Protein AF-A0A1W1D0S4-F1 (afdb_monomer)

Structure (mmCIF, N/CA/C/O backbone):
data_AF-A0A1W1D0S4-F1
#
_entry.id   AF-A0A1W1D0S4-F1
#
loop_
_atom_site.group_PDB
_atom_site.id
_atom_site.type_symbol
_atom_site.label_atom_id
_atom_site.label_alt_id
_atom_site.label_comp_id
_atom_site.label_asym_id
_atom_site.label_entity_id
_atom_site.label_seq_id
_atom_site.pdbx_PDB_ins_code
_atom_site.Cartn_x
_atom_site.Cartn_y
_atom_site.Cartn_z
_atom_site.occupancy
_atom_site.B_iso_or_equiv
_atom_site.auth_seq_id
_atom_site.auth_comp_id
_atom_site.auth_asym_id
_atom_site.auth_atom_id
_atom_site.pdbx_PDB_model_num
ATOM 1 N N . MET A 1 1 ? -26.202 -0.616 25.194 1.00 53.69 1 MET A N 1
ATOM 2 C CA . MET A 1 1 ? -24.922 0.124 25.071 1.00 53.69 1 MET A CA 1
ATOM 3 C C . MET A 1 1 ? -23.723 -0.801 24.803 1.00 53.69 1 MET A C 1
ATOM 5 O O . MET A 1 1 ? -22.980 -0.520 23.872 1.00 53.69 1 MET A O 1
ATOM 9 N N . LEU A 1 2 ? -23.573 -1.943 25.500 1.00 59.50 2 LEU A N 1
ATOM 10 C CA . LEU A 1 2 ? -22.459 -2.898 25.289 1.00 59.50 2 LEU A CA 1
ATOM 11 C C . LEU A 1 2 ? -22.338 -3.468 23.855 1.00 59.50 2 LEU A C 1
ATOM 13 O O . LEU A 1 2 ? -21.236 -3.582 23.324 1.00 59.50 2 LEU A O 1
ATOM 17 N N . SER A 1 3 ? -23.456 -3.798 23.197 1.00 59.53 3 SER A N 1
ATOM 18 C CA . SER A 1 3 ? -23.433 -4.390 21.845 1.00 59.53 3 SER A CA 1
ATOM 19 C C . SER A 1 3 ? -22.913 -3.440 20.759 1.00 59.53 3 SER A C 1
ATOM 21 O O . SER A 1 3 ? -22.390 -3.896 19.744 1.00 59.53 3 SER A O 1
ATOM 23 N N . TYR A 1 4 ? -23.029 -2.125 20.972 1.00 58.12 4 TYR A N 1
ATOM 24 C CA . TYR A 1 4 ? -22.585 -1.117 20.007 1.00 58.12 4 TYR A CA 1
ATOM 25 C C . TYR A 1 4 ? -21.052 -1.026 19.951 1.00 58.12 4 TYR A C 1
ATOM 27 O O . TYR A 1 4 ? -20.481 -0.974 18.864 1.00 58.12 4 TYR A O 1
ATOM 35 N N . LEU A 1 5 ? -20.385 -1.104 21.109 1.00 58.62 5 LEU A N 1
ATOM 36 C CA . LEU A 1 5 ? -18.920 -1.140 21.206 1.00 58.62 5 LEU A CA 1
ATOM 37 C C . LEU A 1 5 ? -18.359 -2.443 20.615 1.00 58.62 5 LEU A C 1
ATOM 39 O O . LEU A 1 5 ? -17.518 -2.398 19.723 1.00 58.62 5 LEU A O 1
ATOM 43 N N . LYS A 1 6 ? -18.946 -3.594 20.975 1.00 61.19 6 LYS A N 1
ATOM 44 C CA . LYS A 1 6 ? -18.519 -4.916 20.480 1.00 61.19 6 LYS A CA 1
ATOM 45 C C . LYS A 1 6 ? -18.591 -5.054 18.950 1.00 61.19 6 LYS A C 1
ATOM 47 O O . LYS A 1 6 ? -17.743 -5.707 18.345 1.00 61.19 6 LYS A O 1
ATOM 52 N N . ASN A 1 7 ? -19.595 -4.458 18.302 1.00 64.50 7 ASN A N 1
ATOM 53 C CA . ASN A 1 7 ? -19.690 -4.457 16.836 1.00 64.50 7 ASN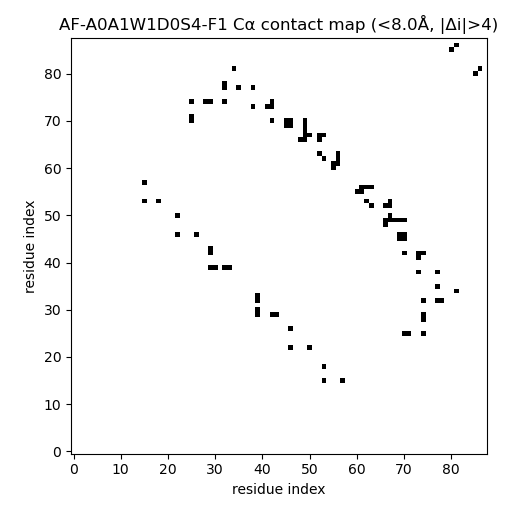 A CA 1
ATOM 54 C C . ASN A 1 7 ? -18.687 -3.505 16.172 1.00 64.50 7 ASN A C 1
ATOM 56 O O . ASN A 1 7 ? -18.257 -3.764 15.046 1.00 64.50 7 ASN A O 1
ATOM 60 N N . LYS A 1 8 ? -18.300 -2.423 16.855 1.00 66.94 8 LYS A N 1
ATOM 61 C CA . LYS A 1 8 ? -17.292 -1.478 16.368 1.00 66.94 8 LYS A CA 1
ATOM 62 C C . LYS A 1 8 ? -15.907 -2.132 16.327 1.00 66.94 8 LYS A C 1
ATOM 64 O O . LYS A 1 8 ? -15.222 -2.025 15.313 1.00 66.94 8 LYS A O 1
ATOM 69 N N . ASP A 1 9 ? -15.570 -2.910 17.355 1.00 74.31 9 ASP A N 1
ATOM 70 C CA . ASP A 1 9 ? -14.303 -3.649 17.434 1.00 74.31 9 ASP A CA 1
ATOM 71 C C . ASP A 1 9 ? -14.195 -4.744 16.365 1.00 74.31 9 ASP A C 1
ATOM 73 O O . ASP A 1 9 ? -13.159 -4.884 15.717 1.00 74.31 9 ASP A O 1
ATOM 77 N N . LYS A 1 10 ? -15.286 -5.477 16.098 1.00 76.19 10 LYS A N 1
ATOM 78 C CA . LYS A 1 10 ? -15.324 -6.482 15.019 1.00 76.19 10 LYS A CA 1
ATOM 79 C C . LYS A 1 10 ? -15.091 -5.868 13.640 1.00 76.19 10 LYS A C 1
ATOM 81 O O . LYS A 1 10 ? -14.351 -6.430 12.837 1.00 76.19 10 LYS A O 1
ATOM 86 N N . LYS A 1 11 ? -15.711 -4.716 13.360 1.00 78.69 11 LYS A N 1
ATOM 87 C CA . LYS A 1 11 ? -15.506 -3.996 12.094 1.00 78.69 11 LYS A CA 1
ATOM 88 C C . LYS A 1 11 ? -14.066 -3.505 11.962 1.00 78.69 11 LYS A C 1
ATOM 90 O O . LYS A 1 11 ? -13.478 -3.679 10.900 1.00 78.69 11 LYS A O 1
ATOM 95 N N . LYS A 1 12 ? -13.493 -2.951 13.035 1.00 80.25 12 LYS A N 1
ATOM 96 C CA . LYS A 1 12 ? -12.090 -2.517 13.069 1.00 80.25 12 LYS A CA 1
ATOM 97 C C . LYS A 1 12 ? -11.146 -3.682 12.779 1.00 80.25 12 LYS A C 1
ATOM 99 O O . LYS A 1 12 ? -10.317 -3.567 11.888 1.00 80.25 12 LYS A O 1
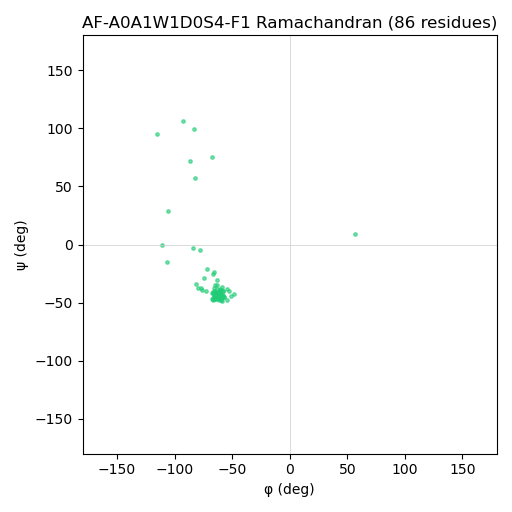ATOM 104 N N . LEU A 1 13 ? -11.344 -4.823 13.444 1.00 83.75 13 LEU A N 1
ATOM 105 C CA . LEU A 1 13 ? -10.580 -6.047 13.192 1.00 83.75 13 LEU A CA 1
ATOM 106 C C . LEU A 1 13 ? -10.626 -6.459 11.722 1.00 83.75 13 LEU A C 1
ATOM 108 O O . LEU A 1 13 ? -9.580 -6.711 11.136 1.00 83.75 13 LEU A O 1
ATOM 112 N N . PHE A 1 14 ? -11.814 -6.482 11.116 1.00 87.06 14 PHE A N 1
ATOM 113 C CA . PHE A 1 14 ? -11.972 -6.897 9.723 1.00 87.06 14 PHE A CA 1
ATOM 114 C C . PHE A 1 14 ? -11.255 -5.953 8.749 1.00 87.06 14 PHE A C 1
ATOM 116 O O . PHE A 1 14 ? -10.552 -6.410 7.850 1.00 87.06 14 PHE A O 1
ATOM 123 N N . ILE A 1 15 ? -11.382 -4.637 8.959 1.00 86.25 15 ILE A N 1
ATOM 124 C CA . ILE A 1 15 ? -10.687 -3.622 8.155 1.00 86.25 15 ILE A CA 1
ATOM 125 C C . ILE A 1 15 ? -9.178 -3.775 8.323 1.00 86.25 15 ILE A C 1
ATOM 127 O O . ILE A 1 15 ? -8.451 -3.801 7.332 1.00 86.25 15 ILE A O 1
ATOM 131 N N . SER A 1 16 ? -8.700 -3.930 9.558 1.00 85.00 16 SER A N 1
ATOM 132 C CA . SER A 1 16 ? -7.280 -4.111 9.832 1.00 85.00 16 SER A CA 1
ATOM 133 C C . SER A 1 16 ? -6.721 -5.345 9.127 1.00 85.00 16 SER A C 1
ATOM 135 O O . SER A 1 16 ? -5.675 -5.262 8.492 1.00 85.00 16 SER A O 1
ATOM 137 N N . LEU A 1 17 ? -7.446 -6.465 9.175 1.00 89.31 17 LEU A N 1
ATOM 138 C CA . LEU A 1 17 ? -7.043 -7.722 8.547 1.00 89.31 17 LEU A CA 1
ATOM 139 C C . LEU A 1 17 ? -6.990 -7.596 7.020 1.00 89.31 17 LEU A C 1
ATOM 141 O O . LEU A 1 17 ? -5.981 -7.949 6.416 1.00 89.31 17 LEU A O 1
ATOM 145 N N . ALA A 1 18 ? -8.022 -7.012 6.405 1.00 88.81 18 ALA A N 1
ATOM 146 C CA . ALA A 1 18 ? -8.049 -6.763 4.964 1.00 88.81 18 ALA A CA 1
ATOM 147 C C . ALA A 1 18 ? -6.903 -5.842 4.515 1.00 88.81 18 ALA A C 1
ATOM 149 O O . ALA A 1 18 ? -6.257 -6.098 3.501 1.00 88.81 18 ALA A O 1
ATOM 150 N N . THR A 1 19 ? -6.610 -4.801 5.296 1.00 87.62 19 THR A N 1
ATOM 151 C CA . THR A 1 19 ? -5.519 -3.864 4.996 1.00 87.62 19 THR A CA 1
ATOM 152 C C . THR A 1 19 ? -4.155 -4.546 5.082 1.00 87.62 19 THR A C 1
ATOM 154 O O . THR A 1 19 ? -3.290 -4.313 4.244 1.00 87.62 19 THR A O 1
ATOM 157 N N . LEU A 1 20 ? -3.964 -5.416 6.075 1.00 88.69 20 LEU A N 1
ATOM 158 C CA . LEU A 1 20 ? -2.721 -6.158 6.267 1.00 88.69 20 LEU A CA 1
ATOM 159 C C . LEU A 1 20 ? -2.489 -7.134 5.105 1.00 88.69 20 LEU A C 1
ATOM 161 O O . LEU A 1 20 ? -1.407 -7.146 4.524 1.00 88.69 20 LEU A O 1
ATOM 165 N N . VAL A 1 21 ? -3.526 -7.875 4.702 1.00 90.88 21 VAL A N 1
ATOM 166 C CA . VAL A 1 21 ? -3.487 -8.738 3.508 1.00 90.88 21 VAL A CA 1
ATOM 167 C C . VAL A 1 21 ? -3.125 -7.924 2.264 1.00 90.88 21 VAL A C 1
ATOM 169 O O . VAL A 1 21 ? -2.245 -8.322 1.503 1.00 90.88 21 VAL A O 1
ATOM 172 N N . LEU A 1 22 ? -3.744 -6.756 2.082 1.00 89.69 22 LEU A N 1
ATOM 173 C CA . LEU A 1 22 ? -3.465 -5.870 0.954 1.00 89.69 22 LEU A CA 1
ATOM 174 C C . LEU A 1 22 ? -2.009 -5.376 0.952 1.00 89.69 22 LEU A C 1
ATOM 176 O O . LEU A 1 22 ? -1.360 -5.409 -0.090 1.00 89.69 22 LEU A O 1
ATOM 180 N N . LEU A 1 23 ? -1.462 -4.984 2.107 1.00 88.38 23 LEU A N 1
ATOM 181 C CA . LEU A 1 23 ? -0.053 -4.596 2.232 1.00 88.38 23 LEU A CA 1
ATOM 182 C C . LEU A 1 23 ? 0.893 -5.740 1.867 1.00 88.38 23 LEU A C 1
ATOM 184 O O . LEU A 1 23 ? 1.875 -5.513 1.168 1.00 88.38 23 LEU A O 1
ATOM 188 N N . VAL A 1 24 ? 0.595 -6.970 2.291 1.00 88.56 24 VAL A N 1
ATOM 189 C CA . VAL A 1 24 ? 1.404 -8.144 1.932 1.00 88.56 24 VAL A CA 1
ATOM 190 C C . VAL A 1 24 ? 1.380 -8.382 0.422 1.00 88.56 24 VAL A C 1
ATOM 192 O O . VAL A 1 24 ? 2.432 -8.599 -0.175 1.00 88.56 24 VAL A O 1
ATOM 195 N N . VAL A 1 25 ? 0.214 -8.284 -0.218 1.00 89.94 25 VAL A N 1
ATOM 196 C CA . VAL A 1 25 ? 0.096 -8.426 -1.679 1.00 89.94 25 VAL A CA 1
ATOM 197 C C . VAL A 1 25 ? 0.910 -7.349 -2.398 1.00 89.94 25 VAL A C 1
ATOM 199 O O . VAL A 1 25 ? 1.703 -7.674 -3.281 1.00 89.94 25 VAL A O 1
ATOM 202 N N . LEU A 1 26 ? 0.781 -6.085 -1.981 1.00 86.00 26 LEU A N 1
ATOM 203 C CA . LEU A 1 26 ? 1.555 -4.977 -2.546 1.00 86.00 26 LEU A CA 1
ATOM 204 C C . LEU A 1 26 ? 3.061 -5.185 -2.349 1.00 86.00 26 LEU A C 1
ATOM 206 O O . LEU A 1 26 ? 3.830 -4.954 -3.276 1.00 86.00 26 LEU A O 1
ATOM 210 N N . PHE A 1 27 ? 3.486 -5.694 -1.190 1.00 86.12 27 PHE A N 1
ATOM 211 C CA . PHE A 1 27 ? 4.889 -6.019 -0.934 1.00 86.12 27 PHE A CA 1
ATOM 212 C C . PHE A 1 27 ? 5.440 -7.048 -1.922 1.00 86.12 27 PHE A C 1
ATOM 214 O O . PHE A 1 27 ? 6.541 -6.884 -2.451 1.00 86.12 27 PHE A O 1
ATOM 221 N N . VAL A 1 28 ? 4.686 -8.127 -2.143 1.00 87.19 28 VAL A N 1
ATOM 222 C CA . VAL A 1 28 ? 5.088 -9.217 -3.034 1.00 87.19 28 VAL A CA 1
ATOM 223 C C . VAL A 1 28 ? 5.130 -8.719 -4.475 1.00 87.19 28 VAL A C 1
ATOM 225 O O . VAL A 1 28 ? 6.152 -8.903 -5.132 1.00 87.19 28 VAL A O 1
ATOM 228 N N . MET A 1 29 ? 4.089 -8.016 -4.937 1.00 83.94 29 MET A N 1
ATOM 229 C CA . MET A 1 29 ? 4.048 -7.439 -6.287 1.00 83.94 29 MET A CA 1
ATOM 230 C C . MET A 1 29 ? 5.192 -6.447 -6.521 1.00 83.94 29 MET A C 1
ATOM 232 O O . MET A 1 29 ? 5.891 -6.547 -7.526 1.00 83.94 29 MET A O 1
ATOM 236 N N . GLY A 1 30 ? 5.457 -5.547 -5.570 1.00 80.38 30 GLY A N 1
ATOM 237 C CA . GLY A 1 30 ? 6.563 -4.595 -5.671 1.00 80.38 30 GLY A CA 1
ATOM 238 C C . GLY A 1 30 ? 7.941 -5.264 -5.715 1.00 80.38 30 GLY A C 1
ATOM 239 O O . GLY A 1 30 ? 8.859 -4.762 -6.358 1.00 80.38 30 GLY A O 1
ATOM 240 N N . ASN A 1 31 ? 8.100 -6.429 -5.077 1.00 81.12 31 ASN A N 1
ATOM 241 C CA . ASN A 1 31 ? 9.314 -7.245 -5.175 1.00 81.12 31 ASN A CA 1
ATOM 242 C C . ASN A 1 31 ? 9.490 -7.935 -6.535 1.00 81.12 31 ASN A C 1
ATOM 244 O O . ASN A 1 31 ? 10.616 -8.325 -6.847 1.00 81.12 31 ASN A O 1
ATOM 248 N N . MET A 1 32 ? 8.423 -8.105 -7.318 1.00 79.50 32 MET A N 1
ATOM 249 C CA . MET A 1 32 ? 8.496 -8.671 -8.669 1.00 79.50 32 MET A CA 1
ATOM 250 C C . MET A 1 32 ? 8.917 -7.610 -9.693 1.00 79.50 32 MET A C 1
ATOM 252 O O . MET A 1 32 ? 9.685 -7.911 -10.601 1.00 79.50 32 MET A O 1
ATOM 256 N N . THR A 1 33 ? 8.513 -6.353 -9.503 1.00 70.44 33 THR A N 1
ATOM 257 C CA . THR A 1 33 ? 8.815 -5.230 -10.405 1.00 70.44 33 THR A CA 1
ATOM 258 C C . THR A 1 33 ? 10.205 -4.621 -10.155 1.00 70.44 33 THR A C 1
ATOM 260 O O . THR A 1 33 ? 10.337 -3.432 -9.859 1.00 70.44 33 THR A O 1
ATOM 263 N N . LYS A 1 34 ? 11.268 -5.436 -10.234 1.00 68.19 34 LYS A N 1
ATOM 264 C CA . LYS A 1 34 ? 12.666 -4.980 -10.051 1.00 68.19 34 LYS A CA 1
ATOM 265 C C . LYS A 1 34 ? 13.253 -4.260 -11.273 1.00 68.19 34 LYS A C 1
ATOM 267 O O . LYS A 1 34 ? 14.373 -3.763 -11.173 1.00 68.19 34 LYS A O 1
ATOM 272 N N . SER A 1 35 ? 12.519 -4.186 -12.387 1.00 66.50 3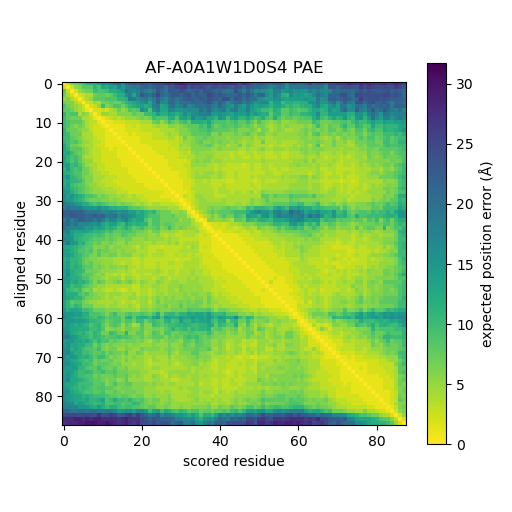5 SER A N 1
ATOM 273 C CA . SER A 1 35 ? 12.977 -3.581 -13.649 1.00 66.50 35 SER A CA 1
ATOM 274 C C . SER A 1 35 ? 13.468 -2.141 -13.484 1.00 66.50 35 SER A C 1
ATOM 276 O O . SER A 1 35 ? 14.472 -1.761 -14.080 1.00 66.50 35 SER A O 1
ATOM 278 N N . ILE A 1 36 ? 12.812 -1.339 -12.634 1.00 75.12 36 ILE A N 1
ATOM 279 C CA . ILE A 1 36 ? 13.154 0.077 -12.444 1.00 75.12 36 ILE A CA 1
ATOM 280 C C . ILE A 1 36 ? 13.659 0.307 -11.017 1.00 75.12 36 ILE A C 1
ATOM 282 O O . ILE A 1 36 ? 12.880 0.546 -10.093 1.00 75.12 36 ILE A O 1
ATOM 286 N N . ILE A 1 37 ? 14.985 0.278 -10.844 1.00 77.31 37 ILE A N 1
ATOM 287 C CA . ILE A 1 37 ? 15.667 0.388 -9.540 1.00 77.31 37 ILE A CA 1
ATOM 288 C C . ILE A 1 37 ? 15.183 1.599 -8.724 1.00 77.31 37 ILE A C 1
ATOM 290 O O . ILE A 1 37 ? 14.913 1.467 -7.532 1.00 77.31 37 ILE A O 1
ATOM 294 N N . PHE A 1 38 ? 15.038 2.775 -9.342 1.00 77.56 38 PHE A N 1
ATOM 295 C CA . PHE A 1 38 ? 14.623 3.991 -8.633 1.00 77.56 38 PHE A CA 1
ATOM 296 C C . PHE A 1 38 ? 13.184 3.906 -8.096 1.00 77.56 38 PHE A C 1
ATOM 298 O O . PHE A 1 38 ? 12.943 4.182 -6.919 1.00 77.56 38 PHE A O 1
ATOM 305 N N . LEU A 1 39 ? 12.232 3.456 -8.925 1.00 81.56 39 LEU A N 1
ATOM 306 C CA . LEU A 1 39 ? 10.845 3.254 -8.492 1.00 81.56 39 LEU A CA 1
ATOM 307 C C . LEU A 1 39 ? 10.733 2.148 -7.441 1.00 81.56 39 LEU A C 1
ATOM 309 O O . LEU A 1 39 ? 9.931 2.267 -6.518 1.00 81.56 39 LEU A O 1
ATOM 313 N N . PHE A 1 40 ? 11.561 1.108 -7.535 1.00 81.31 40 PHE A N 1
ATOM 314 C CA . PHE A 1 40 ? 11.607 0.040 -6.545 1.00 81.31 40 PHE A CA 1
ATOM 315 C C . PHE A 1 40 ? 11.977 0.560 -5.145 1.00 81.31 40 PHE A C 1
ATOM 317 O O . PHE A 1 40 ? 11.321 0.215 -4.158 1.00 81.31 40 PHE A O 1
ATOM 324 N N . TRP A 1 41 ? 12.975 1.445 -5.044 1.00 86.12 41 TRP A N 1
ATOM 325 C CA . TRP A 1 41 ? 13.344 2.087 -3.775 1.00 86.12 41 TRP A CA 1
ATOM 326 C C . TRP A 1 41 ? 12.235 2.987 -3.225 1.00 86.12 41 TRP A C 1
ATOM 328 O O . TRP A 1 41 ? 11.931 2.925 -2.031 1.00 86.12 41 TRP A O 1
ATOM 338 N N . ILE A 1 42 ? 11.590 3.776 -4.089 1.00 89.19 42 ILE A N 1
ATOM 339 C CA . ILE A 1 42 ? 10.436 4.604 -3.711 1.00 89.19 42 ILE A CA 1
ATOM 340 C C . ILE A 1 42 ? 9.304 3.722 -3.175 1.00 89.19 42 ILE A C 1
ATOM 342 O O . ILE A 1 42 ? 8.784 3.985 -2.093 1.00 89.19 42 ILE A O 1
ATOM 346 N N . HIS A 1 43 ? 8.968 2.635 -3.872 1.00 87.81 43 HIS A N 1
ATOM 347 C CA . HIS A 1 43 ? 7.937 1.693 -3.446 1.00 87.81 43 HIS A CA 1
ATOM 348 C C . HIS A 1 43 ? 8.230 1.104 -2.057 1.00 87.81 43 HIS A C 1
ATOM 350 O O . HIS A 1 43 ? 7.347 1.072 -1.200 1.00 87.81 43 HIS A O 1
ATOM 356 N N . LYS A 1 44 ? 9.479 0.689 -1.795 1.00 87.25 44 LYS A N 1
ATOM 357 C CA . LYS A 1 44 ? 9.912 0.193 -0.476 1.00 87.25 44 LYS A CA 1
ATOM 358 C C . LYS A 1 44 ? 9.718 1.237 0.627 1.00 87.25 44 LYS A C 1
ATOM 360 O O . LYS A 1 44 ? 9.212 0.900 1.697 1.00 87.25 44 LYS A O 1
ATOM 365 N N . LEU A 1 45 ? 10.084 2.493 0.368 1.00 90.38 45 LEU A N 1
ATOM 366 C CA . LEU A 1 45 ? 9.886 3.608 1.300 1.00 90.38 45 LEU A CA 1
ATOM 367 C C . LEU A 1 45 ? 8.399 3.865 1.572 1.00 90.38 45 LEU A C 1
ATOM 369 O O . LEU A 1 45 ? 7.998 3.954 2.732 1.00 90.38 45 LEU A O 1
ATOM 373 N N . LEU A 1 46 ? 7.569 3.913 0.525 1.00 88.81 46 LEU A N 1
ATOM 374 C CA . LEU A 1 46 ? 6.118 4.060 0.666 1.00 88.81 46 LEU A CA 1
ATOM 375 C C . LEU A 1 46 ? 5.510 2.898 1.452 1.00 88.81 46 LEU A C 1
ATOM 377 O O . LEU A 1 46 ? 4.628 3.121 2.275 1.00 88.81 46 LEU A O 1
ATOM 381 N N . MET A 1 47 ? 5.999 1.675 1.253 1.00 90.12 47 MET A N 1
ATOM 382 C CA . MET A 1 47 ? 5.570 0.511 2.026 1.00 90.12 47 MET A CA 1
ATOM 383 C C . MET A 1 47 ? 5.882 0.651 3.517 1.00 90.12 47 MET A C 1
ATOM 385 O O . MET A 1 47 ? 5.014 0.367 4.341 1.00 90.12 47 MET A O 1
ATOM 389 N N . LEU A 1 48 ? 7.072 1.138 3.884 1.00 90.19 48 LEU A N 1
ATOM 390 C CA . LEU A 1 48 ? 7.416 1.402 5.287 1.00 90.19 48 LEU A CA 1
ATOM 391 C C . LEU A 1 48 ? 6.519 2.485 5.902 1.00 90.19 48 LEU A C 1
ATOM 393 O O . LEU A 1 48 ? 6.028 2.322 7.019 1.00 90.19 48 LEU A O 1
ATOM 397 N N . ILE A 1 49 ? 6.255 3.565 5.161 1.00 90.88 49 ILE A N 1
ATOM 398 C CA . ILE A 1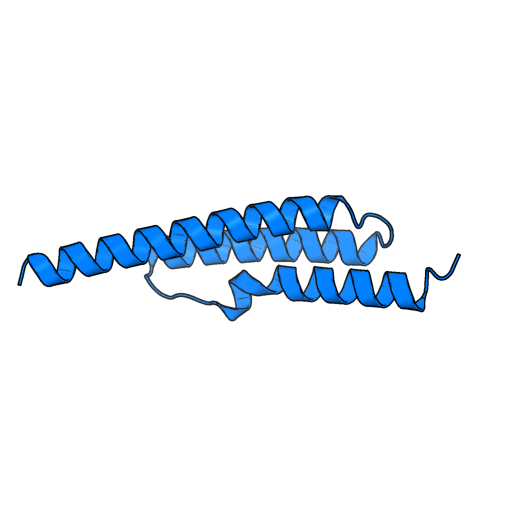 49 ? 5.365 4.651 5.599 1.00 90.88 49 ILE A CA 1
ATOM 399 C C . ILE A 1 49 ? 3.927 4.143 5.760 1.00 90.88 49 ILE A C 1
ATOM 401 O O . ILE A 1 49 ? 3.265 4.441 6.755 1.00 90.88 49 ILE A O 1
ATOM 405 N N . SER A 1 50 ? 3.451 3.352 4.802 1.00 89.56 50 SER A N 1
ATOM 406 C CA . SER A 1 50 ? 2.11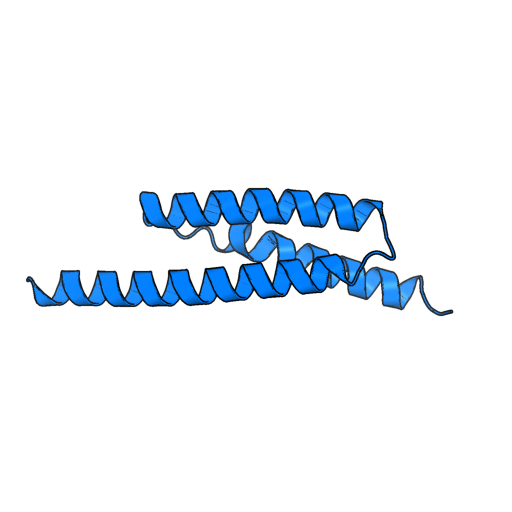2 2.769 4.791 1.00 89.56 50 SER A CA 1
ATOM 407 C C . SER A 1 50 ? 1.906 1.795 5.955 1.00 89.56 50 SER A C 1
ATOM 409 O O . SER A 1 50 ? 0.895 1.861 6.658 1.00 89.56 50 SER A O 1
ATOM 411 N N . LEU A 1 51 ? 2.919 0.978 6.255 1.00 88.88 51 LEU A N 1
ATOM 412 C CA . LEU A 1 51 ? 2.939 0.125 7.440 1.00 88.88 51 LEU A CA 1
ATOM 413 C C . LEU A 1 51 ? 2.887 0.957 8.733 1.00 88.88 51 LEU A C 1
ATOM 415 O O . LEU A 1 51 ? 2.105 0.654 9.633 1.00 88.88 51 LEU A O 1
ATOM 419 N N . GLY A 1 52 ? 3.659 2.044 8.816 1.00 88.31 52 GLY A N 1
ATOM 420 C CA . GLY A 1 52 ? 3.598 2.981 9.941 1.00 88.31 52 GLY A CA 1
ATOM 421 C C . GLY A 1 52 ? 2.205 3.595 10.119 1.00 88.31 52 GLY A C 1
ATOM 422 O O . GLY A 1 52 ? 1.664 3.607 11.225 1.00 88.31 52 GLY A O 1
ATOM 423 N N . ALA A 1 53 ? 1.576 4.038 9.029 1.00 86.94 53 ALA A N 1
ATOM 424 C CA . ALA A 1 53 ? 0.217 4.578 9.040 1.00 86.94 53 ALA A CA 1
ATOM 425 C C . ALA A 1 53 ? -0.830 3.534 9.462 1.00 86.94 53 ALA A C 1
ATOM 427 O O . ALA A 1 53 ? -1.785 3.868 10.164 1.00 86.94 53 ALA A O 1
ATOM 428 N N . PHE A 1 54 ? -0.633 2.267 9.094 1.00 86.38 54 PHE A N 1
ATOM 429 C CA . PHE A 1 54 ? -1.465 1.157 9.548 1.00 86.38 54 PHE A CA 1
ATOM 430 C C . PHE A 1 54 ? -1.372 0.944 11.068 1.00 86.38 54 PHE A C 1
ATOM 432 O O . PHE A 1 54 ? -2.401 0.818 11.737 1.00 86.38 54 PHE A O 1
ATOM 439 N N . PHE A 1 55 ? -0.169 0.997 11.649 1.00 85.62 55 PHE A N 1
ATOM 440 C CA . PHE A 1 55 ? -0.013 0.975 13.108 1.00 85.62 55 PHE A CA 1
ATOM 441 C C . PHE A 1 55 ? -0.668 2.193 13.770 1.00 85.62 55 PHE A C 1
ATOM 443 O O . PHE A 1 55 ? -1.373 2.048 14.769 1.00 85.62 55 PHE A O 1
ATOM 450 N N . VAL A 1 56 ? -0.525 3.390 13.191 1.00 85.31 56 VAL A N 1
ATOM 451 C CA . VAL A 1 56 ? -1.221 4.590 13.686 1.00 85.31 56 VAL A CA 1
ATOM 452 C C . VAL A 1 56 ? -2.741 4.408 13.643 1.00 85.31 56 VAL A C 1
ATOM 454 O O . VAL A 1 56 ? -3.414 4.804 14.592 1.00 85.31 56 VAL A O 1
ATOM 457 N N . TYR A 1 57 ? -3.295 3.776 12.606 1.00 84.19 57 TYR A N 1
ATOM 458 C CA . TYR A 1 57 ? -4.722 3.452 12.546 1.00 84.19 57 TYR A CA 1
ATOM 459 C C . TYR A 1 57 ? -5.155 2.522 13.687 1.00 84.19 57 TYR A C 1
ATOM 461 O O . TYR A 1 57 ? -6.178 2.776 14.326 1.00 84.19 57 TYR A O 1
ATOM 469 N N . LEU A 1 58 ? -4.364 1.491 13.997 1.00 81.81 58 LEU A N 1
ATOM 470 C CA . LEU A 1 58 ? -4.651 0.589 15.115 1.00 81.81 58 LEU A CA 1
ATOM 471 C C . LEU A 1 58 ? -4.705 1.340 16.455 1.00 81.81 58 LEU A C 1
ATOM 473 O O . LEU A 1 58 ? -5.649 1.131 17.221 1.00 81.81 58 LEU A O 1
ATOM 477 N N . TYR A 1 59 ? -3.757 2.253 16.698 1.00 82.94 59 TYR A N 1
ATOM 478 C CA . TYR A 1 59 ? -3.648 3.007 17.953 1.00 82.94 59 TYR A CA 1
ATOM 479 C C . TYR A 1 59 ? -4.602 4.205 18.076 1.00 82.94 59 TYR A C 1
ATOM 481 O O . TYR A 1 59 ? -5.073 4.495 19.171 1.00 82.94 59 TYR A O 1
ATOM 489 N N . ARG A 1 60 ? -4.864 4.939 16.987 1.00 81.38 60 ARG A N 1
ATOM 490 C CA . ARG A 1 60 ? -5.616 6.211 17.004 1.00 81.38 60 ARG A CA 1
ATOM 491 C C . ARG A 1 60 ? -6.993 6.150 16.343 1.00 81.38 60 ARG A C 1
ATOM 493 O O . ARG A 1 60 ? -7.655 7.184 16.280 1.00 81.38 60 ARG A O 1
ATOM 500 N N . ASP A 1 61 ? -7.411 4.999 15.811 1.00 73.56 61 ASP A N 1
ATOM 501 C CA . ASP A 1 61 ? -8.684 4.806 15.086 1.00 73.56 61 ASP A CA 1
ATOM 502 C C . ASP A 1 61 ? -8.894 5.736 13.871 1.00 73.56 61 ASP A C 1
ATOM 504 O O . ASP A 1 61 ? -9.965 5.757 13.263 1.00 73.56 61 ASP A O 1
ATOM 508 N N . LYS A 1 62 ? -7.868 6.496 13.466 1.00 75.56 62 LYS A N 1
ATOM 509 C CA . LYS A 1 62 ? -7.905 7.371 12.291 1.00 75.56 62 LYS A CA 1
ATOM 510 C C . LYS A 1 62 ? -7.372 6.626 11.077 1.00 75.56 62 LYS A C 1
ATOM 512 O O . LYS A 1 62 ? -6.172 6.385 10.968 1.00 75.56 62 LYS A O 1
ATOM 517 N N . TYR A 1 63 ? -8.279 6.247 10.181 1.00 76.94 63 TYR A N 1
ATOM 518 C CA . TYR A 1 63 ? -7.937 5.523 8.960 1.00 76.94 63 TYR A CA 1
ATOM 519 C C . TYR A 1 63 ? -7.491 6.496 7.866 1.00 76.94 63 TYR A C 1
ATOM 521 O O . TYR A 1 63 ? -8.314 7.112 7.188 1.00 76.94 63 TYR A O 1
ATOM 529 N N . TYR A 1 64 ? -6.180 6.635 7.679 1.00 79.50 64 TYR A N 1
ATOM 530 C CA . TYR A 1 64 ? -5.608 7.428 6.590 1.00 79.50 64 TYR A CA 1
ATOM 531 C C . TYR A 1 64 ? -5.473 6.577 5.324 1.00 79.50 64 TYR A C 1
ATOM 533 O O . TYR A 1 64 ? -4.368 6.219 4.920 1.00 79.50 64 TYR A O 1
ATOM 541 N N . ALA A 1 65 ? -6.611 6.263 4.695 1.00 79.44 65 ALA A N 1
ATOM 542 C CA . ALA A 1 65 ? -6.679 5.431 3.489 1.00 79.44 65 ALA A CA 1
ATOM 543 C C . ALA A 1 65 ? -5.667 5.864 2.412 1.00 79.44 65 ALA A C 1
ATOM 545 O O . ALA A 1 65 ? -4.971 5.032 1.846 1.00 79.44 65 ALA A O 1
ATOM 546 N N . TRP A 1 66 ? -5.527 7.172 2.191 1.00 78.25 66 TRP A N 1
ATOM 547 C CA . TRP A 1 66 ? -4.613 7.749 1.201 1.00 78.25 66 TRP A CA 1
ATOM 548 C C . TRP A 1 66 ? -3.147 7.358 1.410 1.00 78.25 66 TRP A C 1
ATOM 550 O O . TRP A 1 66 ? -2.443 7.067 0.449 1.00 78.25 66 TRP A O 1
ATOM 560 N N . ILE A 1 67 ? -2.688 7.310 2.663 1.00 82.06 67 ILE A N 1
ATOM 561 C CA . ILE A 1 67 ? -1.306 6.930 2.984 1.00 82.06 67 ILE A CA 1
ATOM 562 C C . ILE A 1 67 ? -1.147 5.415 2.846 1.00 82.06 67 ILE A C 1
ATOM 564 O O . ILE A 1 67 ? -0.152 4.942 2.300 1.00 82.06 67 ILE A O 1
ATOM 568 N N . ILE A 1 68 ? -2.164 4.665 3.275 1.00 82.19 68 ILE A N 1
ATOM 569 C CA . ILE A 1 68 ? -2.176 3.202 3.231 1.00 82.19 68 ILE A CA 1
ATOM 570 C C . ILE A 1 68 ? -2.133 2.684 1.783 1.00 82.19 68 ILE A C 1
ATOM 572 O O . ILE A 1 68 ? -1.370 1.775 1.462 1.00 82.19 68 ILE A O 1
ATOM 576 N N . PHE A 1 69 ? -2.907 3.302 0.889 1.00 85.38 69 PHE A N 1
ATOM 577 C CA . PHE A 1 69 ? -2.967 2.949 -0.531 1.00 85.38 69 PHE A CA 1
ATOM 578 C C . PHE A 1 69 ? -1.867 3.598 -1.379 1.00 85.38 69 PHE A C 1
ATOM 580 O O . PHE A 1 69 ? -1.752 3.284 -2.562 1.00 85.38 69 PHE A O 1
ATOM 587 N N . SER A 1 70 ? -1.017 4.451 -0.802 1.00 84.94 70 SER A N 1
ATOM 588 C CA . SER A 1 70 ? 0.094 5.077 -1.529 1.00 84.94 70 SER A CA 1
ATOM 589 C C . SER A 1 70 ? 1.009 4.083 -2.275 1.00 84.94 70 SER A C 1
ATOM 591 O O . SER A 1 70 ? 1.341 4.362 -3.432 1.00 84.94 70 SER A O 1
ATOM 593 N N . PRO A 1 71 ? 1.360 2.890 -1.737 1.00 84.75 71 PRO A N 1
ATOM 594 C CA . PRO A 1 71 ? 2.209 1.944 -2.461 1.00 84.75 71 PRO A CA 1
ATOM 595 C C . PRO A 1 71 ? 1.524 1.382 -3.715 1.00 84.75 71 PRO A C 1
ATOM 597 O O . PRO A 1 71 ? 2.201 0.988 -4.663 1.00 84.75 71 PRO A O 1
ATOM 600 N N . LEU A 1 72 ? 0.190 1.391 -3.762 1.00 88.44 72 LEU A N 1
ATOM 601 C CA . LEU A 1 72 ? -0.591 0.918 -4.904 1.00 88.44 72 LEU A CA 1
ATOM 602 C C . LEU A 1 72 ? -0.385 1.817 -6.130 1.00 88.44 72 LEU A C 1
ATOM 604 O O . LEU A 1 72 ? -0.167 1.314 -7.230 1.00 88.44 72 LEU A O 1
ATOM 608 N N . TYR A 1 73 ? -0.336 3.137 -5.928 1.00 87.25 73 TYR A N 1
ATOM 609 C CA . TYR A 1 73 ? -0.012 4.089 -6.994 1.00 87.25 73 TYR A CA 1
ATOM 610 C C . TYR A 1 73 ? 1.387 3.865 -7.559 1.00 87.25 73 TYR A C 1
ATOM 612 O O . TYR A 1 73 ? 1.571 3.931 -8.769 1.00 87.25 73 TYR A O 1
ATOM 620 N N . SER A 1 74 ? 2.365 3.561 -6.701 1.00 86.38 74 SER A N 1
ATOM 621 C CA . SER A 1 74 ? 3.725 3.296 -7.178 1.00 86.38 74 SER A CA 1
ATOM 622 C C . SER A 1 74 ? 3.810 2.030 -8.038 1.00 86.38 74 SER A C 1
ATOM 624 O O . SER A 1 74 ? 4.503 2.057 -9.044 1.00 86.38 74 SER A O 1
ATOM 626 N N . ILE A 1 75 ? 3.061 0.964 -7.721 1.00 85.62 75 ILE A N 1
ATOM 627 C CA . ILE A 1 75 ? 3.004 -0.244 -8.566 1.00 85.62 75 ILE A CA 1
ATOM 628 C C . ILE A 1 75 ? 2.343 0.058 -9.908 1.00 85.62 75 ILE A C 1
ATOM 630 O O . ILE A 1 75 ? 2.876 -0.332 -10.942 1.00 85.62 75 ILE A O 1
ATOM 634 N N . LEU A 1 76 ? 1.213 0.773 -9.906 1.00 87.12 76 LEU A N 1
ATOM 635 C CA . LEU A 1 76 ? 0.545 1.175 -11.146 1.00 87.12 76 LEU A CA 1
ATOM 636 C C . LEU A 1 76 ? 1.474 2.010 -12.031 1.00 87.12 76 LEU A C 1
ATOM 638 O O . LEU A 1 76 ? 1.557 1.764 -13.229 1.00 87.12 76 LEU A O 1
ATOM 642 N N . LEU A 1 77 ? 2.209 2.953 -11.436 1.00 86.06 77 LEU A N 1
ATOM 643 C CA . LEU A 1 77 ? 3.186 3.764 -12.153 1.00 86.06 77 LEU A CA 1
ATOM 644 C C . LEU A 1 77 ? 4.307 2.895 -12.738 1.00 86.06 77 LEU A C 1
ATOM 646 O O . LEU A 1 77 ? 4.644 3.060 -13.905 1.00 86.06 77 LEU A O 1
ATOM 650 N N . THR A 1 78 ? 4.848 1.949 -11.962 1.00 83.81 78 THR A N 1
ATOM 651 C CA . THR A 1 78 ? 5.880 1.020 -12.445 1.00 83.81 78 THR A CA 1
ATOM 652 C C . THR A 1 78 ? 5.381 0.186 -13.617 1.00 83.81 78 THR A C 1
ATOM 654 O O . THR A 1 78 ? 6.077 0.116 -14.619 1.00 83.81 78 THR A O 1
ATOM 657 N N . LEU A 1 79 ? 4.174 -0.380 -13.538 1.00 84.56 79 LEU A N 1
ATOM 658 C CA . LEU A 1 79 ? 3.589 -1.181 -14.619 1.00 84.56 79 LEU A CA 1
ATOM 659 C C . LEU A 1 79 ? 3.352 -0.359 -15.888 1.00 84.56 79 LEU A C 1
ATOM 661 O O . LEU A 1 79 ? 3.615 -0.835 -16.986 1.00 84.56 79 LEU A O 1
ATOM 665 N N . VAL A 1 80 ? 2.873 0.881 -15.751 1.00 86.88 80 VAL A N 1
ATOM 666 C CA . VAL A 1 80 ? 2.678 1.783 -16.895 1.00 86.88 80 VAL A CA 1
ATOM 667 C C . VAL A 1 80 ? 4.017 2.148 -17.528 1.00 86.88 80 VAL A C 1
ATOM 669 O O . VAL A 1 80 ? 4.142 2.114 -18.747 1.00 86.88 80 VAL A O 1
ATOM 672 N N . LEU A 1 81 ? 5.028 2.475 -16.721 1.00 83.62 81 LEU A N 1
ATOM 673 C CA . LEU A 1 81 ? 6.366 2.772 -17.226 1.00 83.62 81 LEU A CA 1
ATOM 674 C C . LEU A 1 81 ? 6.993 1.544 -17.892 1.00 83.62 81 LEU A C 1
ATOM 676 O O . LEU A 1 81 ? 7.555 1.666 -18.970 1.00 83.62 81 LEU A O 1
ATOM 680 N N . GLU A 1 82 ? 6.866 0.365 -17.296 1.00 81.88 82 GLU A N 1
ATOM 681 C CA . GLU A 1 82 ? 7.353 -0.887 -17.873 1.00 81.88 82 GLU A CA 1
ATO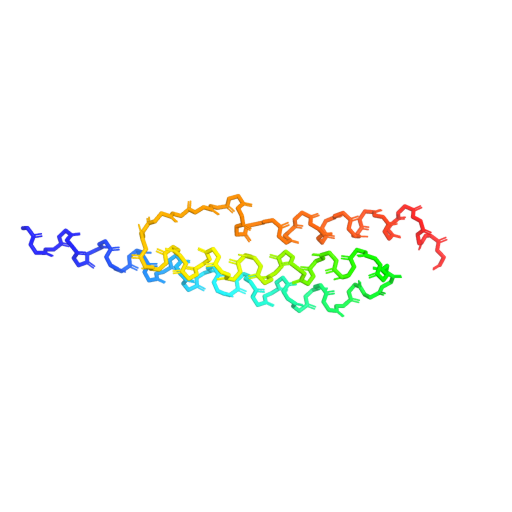M 682 C C . GLU A 1 82 ? 6.633 -1.222 -19.184 1.00 81.88 82 GLU A C 1
ATOM 684 O O . GLU A 1 82 ? 7.279 -1.608 -20.146 1.00 81.88 82 GLU A O 1
ATOM 689 N N . TYR A 1 83 ? 5.329 -0.967 -19.291 1.00 84.19 83 TYR A N 1
ATOM 690 C CA . TYR A 1 83 ? 4.600 -1.118 -20.551 1.00 84.19 83 TYR A CA 1
ATOM 691 C C . TYR A 1 83 ? 5.037 -0.108 -21.629 1.00 84.19 83 TYR A C 1
ATOM 693 O O . TYR A 1 83 ? 5.172 -0.468 -22.796 1.00 84.19 83 TYR A O 1
ATOM 701 N N . LEU A 1 84 ? 5.256 1.160 -21.260 1.00 83.44 84 LEU A N 1
ATOM 702 C CA . LEU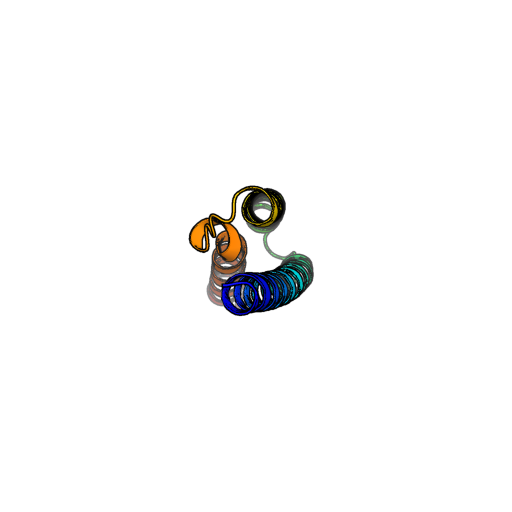 A 1 84 ? 5.610 2.228 -22.206 1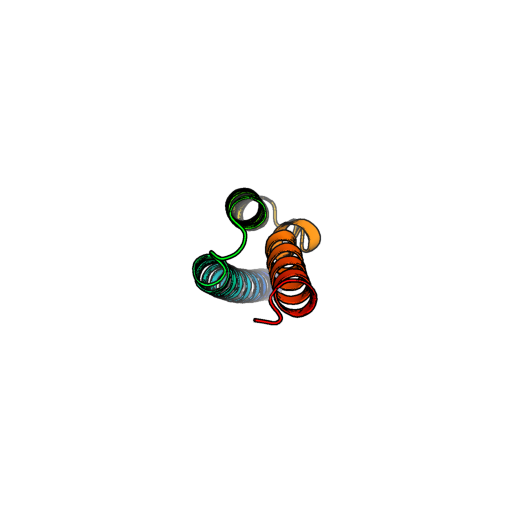.00 83.44 84 LEU A CA 1
ATOM 703 C C . LEU A 1 84 ? 7.078 2.183 -22.649 1.00 83.44 84 LEU A C 1
ATOM 705 O O . LEU A 1 84 ? 7.380 2.493 -23.798 1.00 83.44 84 LEU A O 1
ATOM 709 N N . PHE A 1 85 ? 7.984 1.842 -21.734 1.00 78.75 85 PHE A N 1
ATOM 710 C CA . PHE A 1 85 ? 9.433 1.875 -21.949 1.00 78.75 85 PHE A CA 1
ATOM 711 C C . PHE A 1 85 ? 10.059 0.482 -22.096 1.00 78.75 85 PHE A C 1
ATOM 713 O O . PHE A 1 85 ? 11.193 0.382 -22.551 1.00 78.75 85 PHE A O 1
ATOM 720 N N . GLY A 1 86 ? 9.342 -0.580 -21.724 1.00 62.12 86 GLY A N 1
ATOM 721 C CA . GLY A 1 86 ? 9.773 -1.979 -21.786 1.00 62.12 86 GLY A CA 1
ATOM 722 C C . GLY A 1 86 ? 9.126 -2.772 -22.920 1.00 62.12 86 GLY A C 1
ATOM 723 O O . GLY A 1 86 ? 8.961 -3.982 -22.794 1.00 62.12 86 GLY A O 1
ATOM 724 N N . ALA A 1 87 ? 8.764 -2.120 -24.031 1.00 47.53 87 ALA A N 1
ATOM 725 C CA . ALA A 1 87 ? 8.507 -2.812 -25.292 1.00 47.53 87 ALA A CA 1
ATOM 726 C C . ALA A 1 87 ? 9.830 -3.395 -25.831 1.00 47.53 87 ALA A C 1
ATOM 728 O O . ALA A 1 87 ? 10.446 -2.838 -26.738 1.00 47.53 87 ALA A O 1
ATOM 729 N N . SER A 1 88 ? 10.292 -4.489 -25.227 1.00 44.53 88 SER A N 1
ATOM 730 C CA . SER A 1 88 ? 11.385 -5.336 -25.709 1.00 44.53 88 SER A CA 1
ATOM 731 C C . SER A 1 88 ? 11.156 -6.770 -25.266 1.00 44.53 88 SER A C 1
ATOM 733 O O . SER A 1 88 ? 11.119 -6.976 -24.031 1.00 44.53 88 SER A O 1
#

Sequence (88 aa):
MLSYLKNKDKKKLFISLATLVLLVVLFVMGNMTKSIIFLFWIHKLLMLISLGAFFVYLYRDKYYAWIIFSPLYSILLTLVLEYLFGAS

Solvent-accessible surface area (backbone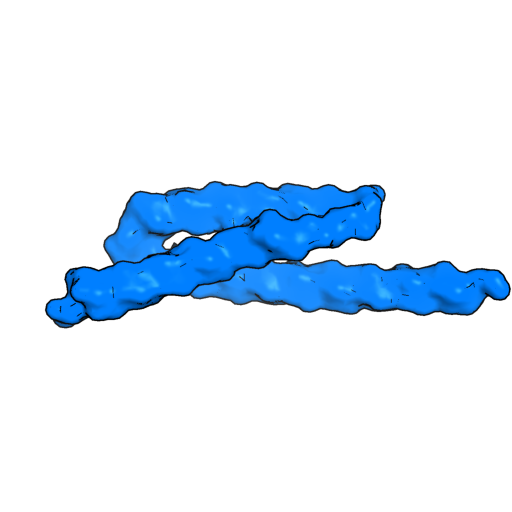 atoms only — not comparable to full-atom values): 4911 Å² total; per-residue (Å²): 117,72,69,62,55,59,52,49,53,53,52,50,51,52,54,52,51,53,50,52,52,50,51,52,51,52,54,54,55,51,68,68,52,60,88,45,64,71,60,36,53,50,35,54,53,37,44,54,52,17,52,51,48,49,54,47,21,73,77,66,73,52,77,57,58,71,55,53,50,44,35,56,55,47,49,53,49,49,53,51,47,44,62,74,74,51,81,118

Mean predicted aligned error: 7.52 Å

Organism: NCBI:txid652676

Foldseek 3Di:
DVVVVVVVVVVLVVVLVVLVVVLVVLVVLLVVLPVDVVLSVVLVVLSVQLVVQSVVCVVPVDRPVCSVCVSVVSSVVSVVCCVVVVPD

Radius of gyration: 16.26 Å; Cα contacts (8 Å, |Δi|>4): 51; chains: 1; bounding box: 41×17×51 Å

Secondary structure (DSSP, 8-state):
-HHHHHHHHHHHHHHHHHHHHHHHHHHHHHHH-TT-HHHHHHHHHHHHHHHHHHHHHHHH----HHHHTHHHHHHHHHHHHHHHH---

pLDDT: mean 80.51, std 10.17, range [44.53, 90.88]